Protein AF-A0A942WNA0-F1 (afdb_monomer)

Organism: Veillonella parvula (NCBI:txid29466)

Mean predicted aligned error: 14.94 Å

Solvent-accessible surface area (backbone atoms only — not comparable to full-atom values): 7907 Å² total; per-residue (Å²): 135,88,79,80,78,83,77,63,54,78,51,80,54,80,91,62,79,65,80,50,76,50,78,56,96,95,36,43,34,41,28,52,86,85,45,77,41,81,52,85,73,63,35,46,39,39,51,86,85,40,44,22,42,68,83,42,74,56,49,97,62,63,89,76,70,74,80,75,82,68,54,76,46,76,41,88,42,70,45,57,67,47,80,42,76,28,28,41,38,30,56,26,37,31,60,31,44,36,40,26,52,20,33,42,35,30,56,26,39,29,58,26,33,35,42,25,53,23,35,37,39,30,52,30,56,80,38,76,55,79,50,50,70,47,57,81,46,76,90

Foldseek 3Di:
DDDPPLPADEEEDDDEQWDDWDDDDQWIWTQHPNDTDTDDARYWYADPHWIAGPRHTDDPCPVVPPDPPFDEAEAEEEDAEAAEAGEYEYAYEYQEEYHYAYEYHYAEEYQYEYAYAAEYHYAYYYHYYYHYVYYYYYD

Sequence (139 aa):
MFRINNNFNITSRGNNNIQSINQSNGKCIININGKKTVVKGNNVNIVNNKIFIDGKEYTEHDELQSEYKTLNVIIEGNVDKINCQGSVEVRGNVKNTIDCGGSVSVVGDVDGSIDCGGSCNIVGTHIGDIDAGGSVNIK

Secondary structure (DSSP, 8-state):
--------EEEEESS--EEEEEEETTEEEEEETTEEEEE-SSEEEEETTEEEETTEEE-TTGGGSS--S--EEEEES-BS-EEESSEEEEES-B-S-EEESS-EEESS-B-S-EEESS-EEESS-B-S-EEESS-EEE-

Nearest PDB structures (foldseek):
  4opw-assembly2_B  TM=4.455E-01  e=4.391E+00  Parabacteroides merdae ATCC 43184
  6rib-assembly1_A  TM=4.266E-01  e=5.238E+00  Thermus thermophilus HB8
  3pet-assembly1_A  TM=2.369E-01  e=1.276E+00  Bacteroides fragilis NCTC 9343
  6riq-assembly1_A  TM=3.419E-01  e=5.892E+00  Pseudomonas aeruginosa

Structure (mmCIF, N/CA/C/O backbone):
data_AF-A0A942WNA0-F1
#
_entry.id   AF-A0A942WNA0-F1
#
loop_
_atom_site.group_PDB
_atom_site.id
_atom_site.type_symbol
_atom_site.label_atom_id
_atom_site.label_alt_id
_atom_site.label_comp_id
_atom_site.label_asym_id
_atom_site.label_entity_id
_atom_site.label_seq_id
_atom_site.pdbx_PDB_ins_code
_atom_site.Cartn_x
_atom_site.Cartn_y
_atom_site.Cartn_z
_atom_site.occupancy
_atom_site.B_iso_or_equiv
_atom_site.auth_seq_id
_atom_site.auth_comp_id
_atom_site.auth_asym_id
_atom_site.auth_atom_id
_atom_site.pdbx_PDB_model_num
ATOM 1 N N . MET A 1 1 ? -10.671 30.135 34.245 1.00 35.31 1 MET A N 1
ATOM 2 C CA . MET A 1 1 ? -9.818 29.230 33.444 1.00 35.31 1 MET A CA 1
ATOM 3 C C . MET A 1 1 ? -10.381 27.825 33.593 1.00 35.31 1 MET A C 1
ATOM 5 O O . MET A 1 1 ? -10.264 27.248 34.665 1.00 35.31 1 MET A O 1
ATOM 9 N N . PHE A 1 2 ? -11.098 27.328 32.587 1.00 22.55 2 PHE A N 1
ATOM 10 C CA . PHE A 1 2 ? -11.730 26.010 32.652 1.00 22.55 2 PHE A CA 1
ATOM 11 C C . PHE A 1 2 ? -10.671 24.938 32.381 1.00 22.55 2 PHE A C 1
ATOM 13 O O . PHE A 1 2 ? -10.144 24.852 31.275 1.00 22.55 2 PHE A O 1
ATOM 20 N N . ARG A 1 3 ? -10.327 24.141 33.397 1.00 28.41 3 ARG A N 1
ATOM 21 C CA . ARG A 1 3 ? -9.631 22.868 33.188 1.00 28.41 3 ARG A CA 1
ATOM 22 C C . ARG A 1 3 ? -10.694 21.840 32.822 1.00 28.41 3 ARG A C 1
ATOM 24 O O . ARG A 1 3 ? -11.467 21.431 33.682 1.00 28.41 3 ARG A O 1
ATOM 31 N N . ILE A 1 4 ? -10.751 21.452 31.552 1.00 35.66 4 ILE A N 1
ATOM 32 C CA . ILE A 1 4 ? -11.475 20.247 31.151 1.00 35.66 4 ILE A CA 1
ATOM 33 C C . ILE A 1 4 ? -10.608 19.074 31.614 1.00 35.66 4 ILE A C 1
ATOM 35 O O . ILE A 1 4 ? -9.588 18.764 31.003 1.00 35.66 4 ILE A O 1
ATOM 39 N N . ASN A 1 5 ? -10.972 18.469 32.743 1.00 38.59 5 ASN A N 1
ATOM 40 C CA . ASN A 1 5 ? -10.438 17.167 33.120 1.00 38.59 5 ASN A CA 1
ATOM 41 C C . ASN A 1 5 ? -11.076 16.140 32.179 1.00 38.59 5 ASN A C 1
ATOM 43 O O . ASN A 1 5 ? -12.227 15.754 32.374 1.00 38.59 5 ASN A O 1
ATOM 47 N N . ASN A 1 6 ? -10.347 15.727 31.140 1.00 42.72 6 ASN A N 1
ATOM 48 C CA . ASN A 1 6 ? -10.713 14.569 30.326 1.00 42.72 6 ASN A CA 1
ATOM 49 C C . ASN A 1 6 ? -10.542 13.310 31.189 1.00 42.72 6 ASN A C 1
ATOM 51 O O . ASN A 1 6 ? -9.523 12.628 31.119 1.00 42.72 6 ASN A O 1
ATOM 55 N N . ASN A 1 7 ? -11.507 13.043 32.068 1.00 46.91 7 ASN A N 1
ATOM 56 C CA . ASN A 1 7 ? -11.546 11.822 32.860 1.00 46.91 7 ASN A CA 1
ATOM 57 C C . ASN A 1 7 ? -11.871 10.652 31.921 1.00 46.91 7 ASN A C 1
ATOM 59 O O . ASN A 1 7 ? -13.032 10.395 31.615 1.00 46.91 7 ASN A O 1
ATOM 63 N N . PHE A 1 8 ? -10.837 9.964 31.443 1.00 53.81 8 PHE A N 1
ATOM 64 C CA . PHE A 1 8 ? -10.976 8.694 30.735 1.00 53.81 8 PHE A CA 1
ATOM 65 C C . PHE A 1 8 ? -11.353 7.595 31.727 1.00 53.81 8 PHE A C 1
ATOM 67 O O . PHE A 1 8 ? -10.624 7.343 32.689 1.00 53.81 8 PHE A O 1
ATOM 74 N N . ASN A 1 9 ? -12.465 6.913 31.470 1.00 57.09 9 ASN A N 1
ATOM 75 C CA . ASN A 1 9 ? -12.889 5.765 32.263 1.00 57.09 9 ASN A CA 1
ATOM 76 C C . ASN A 1 9 ? -12.294 4.482 31.668 1.00 57.09 9 ASN A C 1
ATOM 78 O O . ASN A 1 9 ? -12.445 4.217 30.473 1.00 57.09 9 ASN A O 1
ATOM 82 N N . ILE A 1 10 ? -11.627 3.683 32.505 1.00 54.72 10 ILE A N 1
ATOM 83 C CA . ILE A 1 10 ? -11.063 2.381 32.130 1.00 54.72 10 ILE A CA 1
ATOM 84 C C . ILE A 1 10 ? -11.778 1.308 32.946 1.00 54.72 10 ILE A C 1
ATOM 86 O O . ILE A 1 10 ? -11.748 1.342 34.174 1.00 54.72 10 ILE A O 1
ATOM 90 N N . THR A 1 11 ? -12.389 0.338 32.266 1.00 59.25 11 THR A N 1
ATOM 91 C CA . THR A 1 11 ? -12.999 -0.831 32.915 1.00 59.25 11 THR A CA 1
ATOM 92 C C . THR A 1 11 ? -12.411 -2.111 32.329 1.00 59.25 11 THR A C 1
ATOM 94 O O . THR A 1 11 ? -12.436 -2.318 31.116 1.00 59.25 11 THR A O 1
ATOM 97 N N . SER A 1 12 ? -11.895 -2.981 33.200 1.00 51.12 12 SER A N 1
ATOM 98 C CA . SER A 1 12 ? -11.348 -4.299 32.858 1.00 51.12 12 SER A CA 1
ATOM 99 C C . SER A 1 12 ? -12.144 -5.370 33.601 1.00 51.12 12 SER A C 1
ATOM 101 O O . SER A 1 12 ? -12.309 -5.283 34.819 1.00 51.12 12 SER A O 1
ATOM 103 N N . ARG A 1 13 ? -12.674 -6.363 32.881 1.00 55.81 13 ARG A N 1
ATOM 104 C CA . ARG A 1 13 ? -13.361 -7.527 33.466 1.00 55.81 13 ARG A CA 1
ATOM 105 C C . ARG A 1 13 ? -12.788 -8.813 32.857 1.00 55.81 13 ARG A C 1
ATOM 107 O O . ARG A 1 13 ? -12.726 -8.917 31.635 1.00 55.81 13 ARG A O 1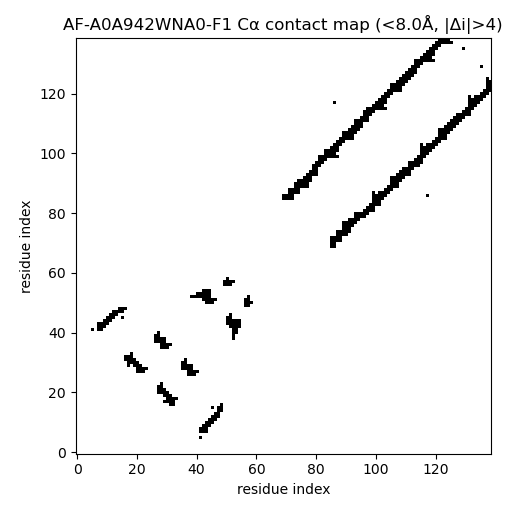
ATOM 114 N N . GLY A 1 14 ? -12.380 -9.772 33.696 1.00 54.94 14 GLY A N 1
ATOM 115 C CA . GLY A 1 14 ? -11.811 -11.068 33.280 1.00 54.94 14 GLY A CA 1
ATOM 116 C C . GLY A 1 14 ? -10.274 -11.154 33.304 1.00 54.94 14 GLY A C 1
ATOM 117 O O . GLY A 1 14 ? -9.597 -10.219 33.730 1.00 54.94 14 GLY A O 1
ATOM 118 N N . ASN A 1 15 ? -9.728 -12.295 32.861 1.00 52.28 15 ASN A N 1
ATOM 119 C CA . ASN A 1 15 ? -8.282 -12.528 32.712 1.00 52.28 15 ASN A CA 1
ATOM 120 C C . ASN A 1 15 ? -7.758 -11.786 31.473 1.00 52.28 15 ASN A C 1
ATOM 122 O O . ASN A 1 15 ? -7.794 -12.337 30.377 1.00 52.28 15 ASN A O 1
ATOM 126 N N . ASN A 1 16 ? -7.293 -10.547 31.642 1.00 55.09 16 ASN A N 1
ATOM 127 C CA . ASN A 1 16 ? -6.855 -9.687 30.538 1.00 55.09 16 ASN A CA 1
ATOM 128 C C . ASN A 1 16 ? -5.317 -9.598 30.470 1.00 55.09 16 ASN A C 1
ATOM 130 O O . ASN A 1 16 ? -4.673 -9.225 31.446 1.00 55.09 16 ASN A O 1
ATOM 134 N N . ASN A 1 17 ? -4.725 -9.872 29.301 1.00 54.72 17 ASN A N 1
ATOM 135 C CA . ASN A 1 17 ? -3.267 -9.868 29.053 1.00 54.72 17 ASN A CA 1
ATOM 136 C C . ASN A 1 17 ? -2.652 -8.457 28.866 1.00 54.72 17 ASN A C 1
ATOM 138 O O . ASN A 1 17 ? -1.703 -8.273 28.102 1.00 54.72 17 ASN A O 1
ATOM 142 N N . ILE A 1 18 ? -3.199 -7.427 29.516 1.00 56.56 18 ILE A N 1
ATOM 143 C CA . ILE A 1 18 ? -2.789 -6.029 29.297 1.00 56.56 18 ILE A CA 1
ATOM 144 C C . ILE A 1 18 ? -1.744 -5.618 30.325 1.00 56.56 18 ILE A C 1
ATOM 146 O O . ILE A 1 18 ? -1.963 -5.723 31.528 1.00 56.56 18 ILE A O 1
ATOM 150 N N . GLN A 1 19 ? -0.612 -5.114 29.835 1.00 53.41 19 GLN A N 1
ATOM 151 C CA . GLN A 1 19 ? 0.551 -4.820 30.673 1.00 53.41 19 GLN A CA 1
ATOM 152 C C . GLN A 1 19 ? 0.557 -3.378 31.209 1.00 53.41 19 GLN A C 1
ATOM 154 O O . GLN A 1 19 ? 1.081 -3.136 32.290 1.00 53.41 19 GLN A O 1
ATOM 159 N N . SER A 1 20 ? 0.016 -2.400 30.467 1.00 57.09 20 SER A N 1
ATOM 160 C CA . SER A 1 20 ? -0.137 -1.004 30.927 1.00 57.09 20 SER A CA 1
ATOM 161 C C . SER A 1 20 ? -0.998 -0.160 29.977 1.00 57.09 20 SER A C 1
ATOM 163 O O . SER A 1 20 ? -1.037 -0.412 28.771 1.00 57.09 20 SER A O 1
ATOM 165 N N . ILE A 1 21 ? -1.656 0.872 30.519 1.00 57.41 21 ILE A N 1
ATOM 166 C CA . ILE A 1 21 ? -2.364 1.920 29.766 1.00 57.41 21 ILE A CA 1
ATOM 167 C C . ILE A 1 21 ? -1.820 3.270 30.244 1.00 57.41 21 ILE A C 1
ATOM 169 O O . ILE A 1 21 ? -1.910 3.578 31.430 1.00 57.41 21 ILE A O 1
ATOM 173 N N . ASN A 1 22 ? -1.238 4.060 29.338 1.00 60.66 22 ASN A N 1
ATOM 174 C CA . ASN A 1 22 ? -0.646 5.367 29.650 1.00 60.66 22 ASN A CA 1
ATOM 175 C C . ASN A 1 22 ? -1.345 6.483 28.866 1.00 60.66 22 ASN A C 1
ATOM 177 O O . ASN A 1 22 ? -1.659 6.319 27.686 1.00 60.66 22 ASN A O 1
ATOM 181 N N . GLN A 1 23 ? -1.545 7.634 29.510 1.00 55.97 23 GLN A N 1
ATOM 182 C CA . GLN A 1 23 ? -2.071 8.840 28.870 1.00 55.97 23 GLN A CA 1
ATOM 183 C C . GLN A 1 23 ? -0.939 9.838 28.638 1.00 55.97 23 GLN A C 1
ATOM 185 O O . GLN A 1 23 ? -0.215 10.192 29.569 1.00 55.97 23 GLN A O 1
ATOM 190 N N . SER A 1 24 ? -0.803 10.325 27.408 1.00 53.94 24 SER A N 1
ATOM 191 C CA . SER A 1 24 ? 0.065 11.463 27.104 1.00 53.94 24 SER A CA 1
ATOM 192 C C . SER A 1 24 ? -0.598 12.359 26.060 1.00 53.94 24 SER A C 1
ATOM 194 O O . SER A 1 24 ? -1.075 11.891 25.031 1.00 53.94 24 SER A O 1
ATOM 196 N N . ASN A 1 25 ? -0.670 13.664 26.337 1.00 55.75 25 ASN A N 1
ATOM 197 C CA . ASN A 1 25 ? -1.123 14.694 25.391 1.00 55.75 25 ASN A CA 1
ATOM 198 C C . ASN A 1 25 ? -2.455 14.386 24.665 1.00 55.75 25 ASN A C 1
ATOM 200 O O . ASN A 1 25 ? -2.548 14.546 23.450 1.00 55.75 25 ASN A O 1
ATOM 204 N N . GLY A 1 26 ? -3.482 13.918 25.389 1.00 56.50 26 GLY A N 1
ATOM 205 C CA . GLY A 1 26 ? -4.803 13.616 24.809 1.00 56.50 26 GLY A CA 1
ATOM 206 C C . GLY A 1 26 ? -4.859 12.338 23.963 1.00 56.50 26 GLY A C 1
ATOM 207 O O . GLY A 1 26 ? -5.846 12.103 23.273 1.00 56.50 26 GLY A O 1
ATOM 208 N N . LYS A 1 27 ? -3.810 11.511 24.013 1.00 63.44 27 LYS A N 1
ATOM 209 C CA . LYS A 1 27 ? -3.738 10.200 23.368 1.00 63.44 27 LYS A CA 1
ATOM 210 C C . LYS A 1 27 ? -3.739 9.105 24.429 1.00 63.44 27 LYS A C 1
ATOM 212 O O . LYS A 1 27 ? -3.041 9.212 25.441 1.00 63.44 27 LYS A O 1
ATOM 217 N N . CYS A 1 28 ? -4.498 8.042 24.179 1.00 69.88 28 CYS A N 1
ATOM 218 C CA . CYS A 1 28 ? -4.442 6.829 24.982 1.00 69.88 28 CYS A CA 1
ATOM 219 C C . CYS A 1 28 ? -3.479 5.840 24.315 1.00 69.88 28 CYS A C 1
ATOM 221 O O . CYS A 1 28 ? -3.627 5.529 23.132 1.00 69.88 28 CYS A O 1
ATOM 223 N N . ILE A 1 29 ? -2.472 5.384 25.062 1.00 70.50 29 ILE A N 1
ATOM 224 C CA . ILE A 1 29 ? -1.519 4.364 24.623 1.00 70.50 29 ILE A CA 1
ATOM 225 C C . ILE A 1 29 ? -1.849 3.069 25.356 1.00 70.50 29 ILE A C 1
ATOM 227 O O . ILE A 1 29 ? -1.737 3.004 26.582 1.00 70.50 29 ILE A O 1
ATOM 231 N N . ILE A 1 30 ? -2.213 2.037 24.603 1.00 71.19 30 ILE A N 1
ATOM 232 C CA . ILE A 1 30 ? -2.470 0.692 25.116 1.00 71.19 30 ILE A CA 1
ATOM 233 C C . ILE A 1 30 ? -1.255 -0.180 24.787 1.00 71.19 30 ILE A C 1
ATOM 235 O O . ILE A 1 30 ? -0.817 -0.212 23.638 1.00 71.19 30 ILE A O 1
ATOM 239 N N . ASN A 1 31 ? -0.689 -0.866 25.786 1.00 65.31 31 ASN A N 1
ATOM 240 C CA . ASN A 1 31 ? 0.353 -1.873 25.576 1.00 65.31 31 ASN A CA 1
ATOM 241 C C . ASN A 1 31 ? -0.257 -3.283 25.607 1.00 65.31 31 ASN A C 1
ATOM 243 O O . ASN A 1 31 ? -0.675 -3.761 26.668 1.00 65.31 31 ASN A O 1
ATOM 247 N N . ILE A 1 32 ? -0.287 -3.930 24.443 1.00 66.00 32 ILE A N 1
ATOM 248 C CA . ILE A 1 32 ? -0.834 -5.271 24.224 1.00 66.00 32 ILE A CA 1
ATOM 249 C C . ILE A 1 32 ? 0.334 -6.181 23.849 1.00 66.00 32 ILE A C 1
ATOM 251 O O . ILE A 1 32 ? 0.958 -5.985 22.810 1.00 66.00 32 ILE A O 1
ATOM 255 N N . ASN A 1 33 ? 0.658 -7.167 24.689 1.00 62.41 33 ASN A N 1
ATOM 256 C CA . ASN A 1 33 ? 1.747 -8.123 24.434 1.00 62.41 33 ASN A CA 1
ATOM 257 C C . ASN A 1 33 ? 3.099 -7.469 24.046 1.00 62.41 33 ASN A C 1
ATOM 259 O O . ASN A 1 33 ? 3.832 -7.997 23.216 1.00 62.41 33 ASN A O 1
ATOM 263 N N . GLY A 1 34 ? 3.430 -6.303 24.617 1.00 60.34 34 GLY A N 1
ATOM 264 C CA . GLY A 1 34 ? 4.659 -5.553 24.316 1.00 60.34 34 GLY A CA 1
ATOM 265 C C . GLY A 1 34 ? 4.540 -4.555 23.154 1.00 60.34 34 GLY A C 1
ATOM 266 O O . GLY A 1 34 ? 5.421 -3.709 22.987 1.00 60.34 34 GLY A O 1
ATOM 267 N N . LYS A 1 35 ? 3.449 -4.596 22.379 1.00 61.47 35 LYS A N 1
ATOM 268 C CA . LYS A 1 35 ? 3.158 -3.653 21.292 1.00 61.47 35 LYS A CA 1
ATOM 269 C C . LYS A 1 35 ? 2.398 -2.447 21.837 1.00 61.47 35 LYS A C 1
ATOM 271 O O . LYS A 1 35 ? 1.327 -2.582 22.425 1.00 61.47 35 LYS A O 1
ATOM 276 N N . LYS A 1 36 ? 2.954 -1.250 21.633 1.00 71.00 36 LYS A N 1
ATOM 277 C CA . LYS A 1 36 ? 2.305 0.020 21.986 1.00 71.00 36 LYS A CA 1
ATOM 278 C C . LYS A 1 36 ? 1.420 0.484 20.836 1.00 71.00 36 LYS A C 1
ATOM 280 O O . LYS A 1 36 ? 1.907 0.665 19.724 1.00 71.00 36 LYS A O 1
ATOM 285 N N . THR A 1 37 ? 0.163 0.763 21.145 1.00 71.69 37 THR A N 1
ATOM 286 C CA . THR A 1 37 ? -0.847 1.200 20.185 1.00 71.69 37 THR A CA 1
ATOM 287 C C . THR A 1 37 ? -1.486 2.493 20.666 1.00 71.69 37 THR A C 1
ATOM 289 O O . THR A 1 37 ? -1.918 2.586 21.814 1.00 71.69 37 THR A O 1
ATOM 292 N N . VAL A 1 38 ? -1.543 3.498 19.794 1.00 75.31 38 VAL A 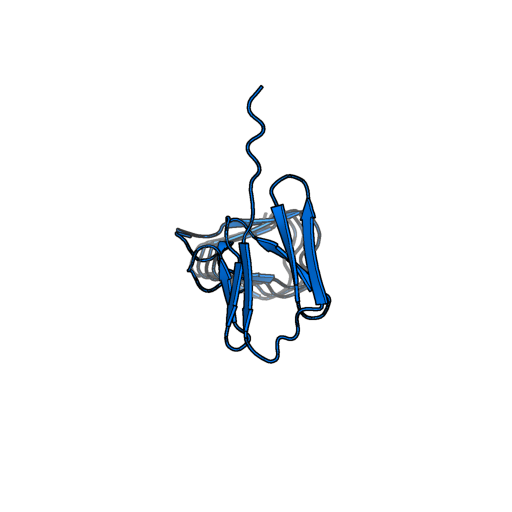N 1
ATOM 293 C CA . VAL A 1 38 ? -2.230 4.764 20.067 1.00 75.31 38 VAL A CA 1
ATOM 294 C C . VAL A 1 38 ? -3.665 4.650 19.573 1.00 75.31 38 VAL A C 1
ATOM 296 O O . VAL A 1 38 ? -3.881 4.392 18.393 1.00 75.31 38 VAL A O 1
ATOM 299 N N . VAL A 1 39 ? -4.637 4.868 20.455 1.00 73.56 39 VAL A N 1
ATOM 300 C CA . VAL A 1 39 ? -6.065 4.830 20.111 1.00 73.56 39 VAL A CA 1
ATOM 301 C C . VAL A 1 39 ? -6.699 6.216 20.234 1.00 73.56 39 VAL A C 1
ATOM 303 O O . VAL A 1 39 ? -6.330 7.011 21.106 1.00 73.56 39 VAL A O 1
ATOM 306 N N . LYS A 1 40 ? -7.652 6.508 19.342 1.00 72.06 40 LYS A N 1
ATOM 307 C CA . LYS A 1 40 ? -8.487 7.718 19.361 1.00 72.06 40 LYS A CA 1
ATOM 308 C C . LYS A 1 40 ? -9.834 7.385 19.998 1.00 72.06 40 LYS A C 1
ATOM 310 O O . LYS A 1 40 ? -10.507 6.481 19.524 1.00 72.06 40 LYS A O 1
ATOM 315 N N . GLY A 1 41 ? -10.229 8.122 21.029 1.00 70.62 41 GLY A N 1
ATOM 316 C CA . GLY A 1 41 ? -11.515 7.970 21.715 1.00 70.62 41 GLY A CA 1
ATOM 317 C C . GLY A 1 41 ? -11.427 8.444 23.159 1.00 70.62 41 GLY A C 1
ATOM 318 O O . GLY A 1 41 ? -10.365 8.919 23.547 1.00 70.62 41 GLY A O 1
ATOM 319 N N . ASN A 1 42 ? -12.509 8.323 23.934 1.00 71.94 42 ASN A N 1
ATOM 320 C CA . ASN A 1 42 ? -12.607 8.781 25.332 1.00 71.94 42 ASN A CA 1
ATOM 321 C C . ASN A 1 42 ? -12.774 7.645 26.359 1.00 71.94 42 ASN A C 1
ATOM 323 O O . ASN A 1 42 ? -12.500 7.828 27.545 1.00 71.94 42 ASN A O 1
ATOM 327 N N . ASN A 1 43 ? -13.239 6.471 25.932 1.00 69.69 43 ASN A N 1
ATOM 328 C CA . ASN A 1 43 ? -13.533 5.342 26.814 1.00 69.69 43 ASN A CA 1
ATOM 329 C C . ASN A 1 43 ? -12.889 4.066 26.282 1.00 69.69 43 ASN A C 1
ATOM 331 O O . ASN A 1 43 ? -13.077 3.728 25.116 1.00 69.69 43 ASN A O 1
ATOM 335 N N . VAL A 1 44 ? -12.187 3.332 27.149 1.00 71.44 44 VAL A N 1
ATOM 336 C CA . VAL A 1 44 ? -11.570 2.040 26.811 1.00 71.44 44 VAL A CA 1
ATOM 337 C C . VAL A 1 44 ? -12.193 0.954 27.680 1.00 71.44 44 VAL A C 1
ATOM 339 O O . VAL A 1 44 ? -12.061 0.976 28.905 1.00 71.44 44 VAL A O 1
ATOM 342 N N . ASN A 1 45 ? -12.861 -0.009 27.050 1.00 70.12 45 ASN A N 1
ATOM 343 C CA . ASN A 1 45 ? -13.421 -1.178 27.726 1.00 70.12 45 ASN A CA 1
ATOM 344 C C . ASN A 1 45 ? -12.702 -2.435 27.252 1.00 70.12 45 ASN A C 1
ATOM 346 O O . ASN A 1 45 ? -12.517 -2.618 26.053 1.00 70.12 45 ASN A O 1
ATOM 350 N N . ILE A 1 46 ? -12.320 -3.309 28.181 1.00 70.31 46 ILE A N 1
ATOM 351 C CA . ILE A 1 46 ? -11.723 -4.606 27.847 1.00 70.31 46 ILE A CA 1
ATOM 352 C C . ILE A 1 46 ? -12.621 -5.709 28.389 1.00 70.31 46 ILE A C 1
ATOM 354 O O . ILE A 1 46 ? -12.840 -5.810 29.601 1.00 70.31 46 ILE A O 1
ATOM 358 N N . VAL A 1 47 ? -13.159 -6.518 27.480 1.00 70.25 47 VAL A N 1
ATOM 359 C CA . VAL A 1 47 ? -14.124 -7.575 27.787 1.00 70.25 47 VAL A CA 1
ATOM 360 C C . VAL A 1 47 ? -13.777 -8.803 26.958 1.00 70.25 47 VAL A C 1
ATOM 362 O O . VAL A 1 47 ? -13.669 -8.708 25.740 1.00 70.25 47 VAL A O 1
ATOM 365 N N . ASN A 1 48 ? -13.620 -9.963 27.602 1.00 68.56 48 ASN A N 1
ATOM 366 C CA . ASN A 1 48 ? -13.341 -11.243 26.934 1.00 68.56 48 ASN A CA 1
ATOM 367 C C . ASN A 1 48 ? -12.147 -11.179 25.959 1.00 68.56 48 ASN A C 1
ATOM 369 O O . ASN A 1 48 ? -12.256 -11.630 24.821 1.00 68.56 48 ASN A O 1
ATOM 373 N N . ASN A 1 49 ? -11.021 -10.594 26.386 1.00 67.81 49 ASN A N 1
ATOM 374 C CA . ASN A 1 49 ? -9.820 -10.383 25.561 1.00 67.81 49 ASN A CA 1
ATOM 375 C C . ASN A 1 49 ? -10.006 -9.494 24.317 1.00 67.81 49 ASN A C 1
ATOM 377 O O . ASN A 1 49 ? -9.107 -9.424 23.482 1.00 67.81 49 ASN A O 1
ATOM 381 N N . LYS A 1 50 ? -11.131 -8.783 24.202 1.00 69.75 50 LYS A N 1
ATOM 382 C CA . LYS A 1 50 ? -11.380 -7.773 23.168 1.00 69.75 50 LYS A CA 1
ATOM 383 C C . LYS A 1 50 ? -11.302 -6.381 23.774 1.00 69.75 50 LYS A C 1
ATOM 385 O O . LYS A 1 50 ? -11.703 -6.172 24.922 1.00 69.75 50 LYS A O 1
ATOM 390 N N . ILE A 1 51 ? -10.803 -5.430 22.996 1.00 75.88 51 ILE A N 1
ATOM 391 C CA . ILE A 1 51 ? -10.726 -4.017 23.372 1.00 75.88 51 ILE A CA 1
ATOM 392 C C . ILE A 1 51 ? -11.863 -3.290 22.662 1.00 75.88 51 ILE A C 1
ATOM 394 O O . ILE A 1 51 ? -12.168 -3.604 21.521 1.00 75.88 51 ILE A O 1
ATOM 398 N N . PHE A 1 52 ? -12.485 -2.320 23.321 1.00 77.62 52 PHE A N 1
ATOM 399 C CA . PHE A 1 52 ? -13.509 -1.459 22.746 1.00 77.62 52 PHE A CA 1
ATOM 400 C C . PHE A 1 52 ? -13.178 0.001 23.043 1.00 77.62 52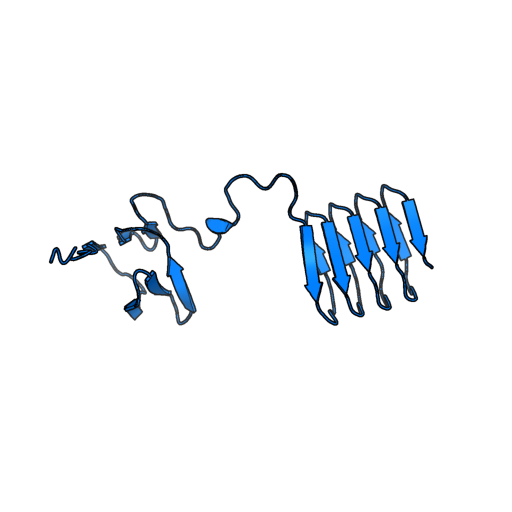 PHE A C 1
ATOM 402 O O . PHE A 1 52 ? -12.963 0.353 24.206 1.00 77.62 52 PHE A O 1
ATOM 409 N N . ILE A 1 53 ? -13.181 0.847 22.015 1.00 78.62 53 ILE A N 1
ATOM 410 C CA . ILE A 1 53 ? -12.960 2.290 22.119 1.00 78.62 53 ILE A CA 1
ATOM 411 C C . ILE A 1 53 ? -14.272 3.008 21.815 1.00 78.62 53 ILE A C 1
ATOM 413 O O . ILE A 1 53 ? -14.859 2.817 20.753 1.00 78.62 53 ILE A O 1
ATOM 417 N N . ASP A 1 54 ? -14.779 3.772 22.786 1.00 77.94 54 ASP A N 1
ATO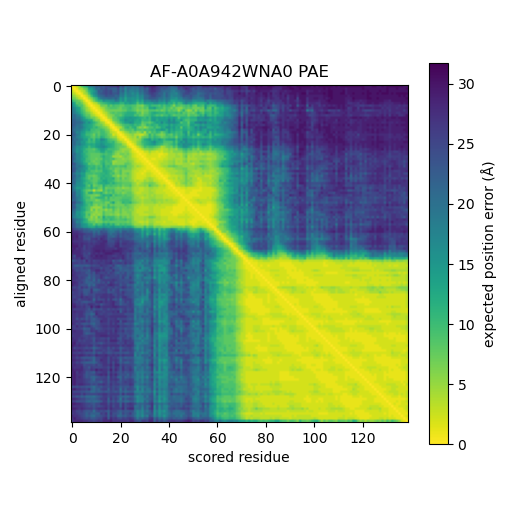M 418 C CA . ASP A 1 54 ? -16.091 4.441 22.723 1.00 77.94 54 ASP A CA 1
ATOM 419 C C . ASP A 1 54 ? -17.243 3.509 22.292 1.00 77.94 54 ASP A C 1
ATOM 421 O O . ASP A 1 54 ? -18.177 3.899 21.595 1.00 77.94 54 ASP A O 1
ATOM 425 N N . GLY A 1 55 ? -17.171 2.245 22.723 1.00 80.62 55 GLY A N 1
ATOM 426 C CA . GLY A 1 55 ? -18.185 1.223 22.454 1.00 80.62 55 GLY A CA 1
ATOM 427 C C . GLY A 1 55 ? -18.014 0.461 21.136 1.00 80.62 55 GLY A C 1
ATOM 428 O O . GLY A 1 55 ? -18.749 -0.498 20.917 1.00 80.62 55 GLY A O 1
ATOM 429 N N . LYS A 1 56 ? -17.043 0.818 20.287 1.00 80.56 56 LYS A N 1
ATOM 430 C CA . LYS A 1 56 ? -16.697 0.058 19.073 1.00 80.56 56 LYS A CA 1
ATOM 431 C C . LYS A 1 56 ? -15.544 -0.894 19.355 1.00 80.56 56 LYS A C 1
ATOM 433 O O . LYS A 1 56 ? -14.592 -0.490 20.014 1.00 80.56 56 LYS A O 1
ATOM 438 N N . GLU A 1 57 ? -15.638 -2.144 18.900 1.00 82.19 57 GLU A N 1
ATOM 439 C CA . GLU A 1 57 ? -14.545 -3.115 19.046 1.00 82.19 57 GLU A CA 1
ATOM 440 C C . GLU A 1 57 ? -13.310 -2.579 18.324 1.00 82.19 57 GLU A C 1
ATOM 442 O O . GLU A 1 57 ? -13.372 -2.314 17.132 1.00 82.19 57 GLU A O 1
ATOM 447 N N . TYR A 1 58 ? -12.222 -2.402 19.066 1.00 74.12 58 TYR A N 1
ATOM 448 C CA . TYR A 1 58 ? -10.924 -2.055 18.526 1.00 74.12 58 TYR A CA 1
ATOM 449 C C . TYR A 1 58 ? -10.333 -3.293 17.888 1.00 74.12 58 TYR A C 1
ATOM 451 O O . TYR A 1 58 ? -9.777 -4.164 18.569 1.00 74.12 58 TYR A O 1
ATOM 459 N N . THR A 1 59 ? -10.452 -3.352 16.573 1.00 70.62 59 THR A N 1
ATOM 460 C CA . THR A 1 59 ? -9.623 -4.251 15.794 1.00 70.62 59 THR A CA 1
ATOM 461 C C . THR A 1 59 ? -8.337 -3.496 15.482 1.00 70.62 59 THR A C 1
ATOM 463 O O . THR A 1 59 ? -8.366 -2.339 15.050 1.00 70.62 59 THR A O 1
ATOM 466 N N . GLU A 1 60 ? -7.173 -4.094 15.773 1.00 62.69 60 GLU A N 1
ATOM 467 C CA . GLU A 1 60 ? -5.934 -3.595 15.169 1.00 62.69 60 GLU A CA 1
ATOM 468 C C . GLU A 1 60 ? -6.247 -3.475 13.669 1.00 62.69 60 GLU A C 1
ATOM 470 O O . GLU A 1 60 ? -6.627 -4.486 13.094 1.00 62.69 60 GLU A O 1
ATOM 475 N N . HIS A 1 61 ? -6.194 -2.261 13.095 1.00 51.66 61 HIS A N 1
ATOM 476 C CA . HIS A 1 61 ? -6.607 -1.879 11.723 1.00 51.66 61 HIS A CA 1
ATOM 477 C C . HIS A 1 61 ? -7.904 -1.059 11.528 1.00 51.66 61 HIS A C 1
ATOM 479 O O . HIS A 1 61 ? -8.218 -0.750 10.379 1.00 51.66 61 HIS A O 1
ATOM 485 N N . ASP A 1 62 ? -8.587 -0.569 12.569 1.00 48.56 62 ASP A N 1
ATOM 486 C CA . ASP A 1 62 ? -9.776 0.296 12.365 1.00 48.56 62 ASP A CA 1
ATOM 487 C C . ASP A 1 62 ? -9.505 1.613 11.602 1.00 48.56 62 ASP A C 1
ATOM 489 O O . ASP A 1 62 ? -10.423 2.191 11.023 1.00 48.56 62 ASP A O 1
ATOM 493 N N . GLU A 1 63 ? -8.253 2.085 11.524 1.00 51.12 63 GLU A N 1
ATOM 494 C CA . GLU A 1 63 ? -7.917 3.249 10.685 1.00 51.12 63 GLU A CA 1
ATOM 495 C C . GLU A 1 63 ? -7.922 2.929 9.178 1.00 51.12 63 GLU A C 1
ATOM 497 O O . GLU A 1 63 ? -7.995 3.856 8.382 1.00 51.12 63 GLU A O 1
ATOM 502 N N . LEU A 1 64 ? -7.912 1.648 8.778 1.00 47.47 64 LEU A N 1
ATOM 503 C CA . LEU A 1 64 ? -7.989 1.203 7.378 1.00 47.47 64 LEU A CA 1
ATOM 504 C C . LEU A 1 64 ? -9.418 0.812 6.934 1.00 47.47 64 LEU A C 1
ATOM 506 O O . LEU A 1 64 ? -9.614 0.377 5.801 1.00 47.47 64 LEU A O 1
ATOM 510 N N . GLN A 1 65 ? -10.422 0.957 7.804 1.00 49.16 65 GLN A N 1
ATOM 511 C CA . GLN A 1 65 ? -11.757 0.361 7.621 1.00 49.16 65 GLN A CA 1
ATOM 512 C C . GLN A 1 65 ? -12.898 1.362 7.367 1.00 49.16 65 GLN A C 1
ATOM 514 O O . GLN A 1 65 ? -14.056 0.954 7.316 1.00 49.16 65 GLN A O 1
ATOM 519 N N . SER A 1 66 ? -12.633 2.651 7.131 1.00 47.50 66 SER A N 1
ATOM 520 C CA . SER A 1 66 ? -13.690 3.554 6.648 1.00 47.50 66 SER A CA 1
ATOM 521 C C . SER A 1 66 ? -13.271 4.303 5.384 1.00 47.50 66 SER A C 1
ATOM 523 O O . SER A 1 66 ? -12.505 5.257 5.450 1.00 47.50 66 SER A O 1
ATOM 525 N N . GLU A 1 67 ? -13.834 3.864 4.253 1.00 47.69 67 GLU A N 1
ATOM 526 C CA . GLU A 1 67 ? -13.911 4.576 2.962 1.00 47.69 67 GLU A CA 1
ATOM 527 C C . GLU A 1 67 ? -12.667 4.633 2.054 1.00 47.69 67 GLU A C 1
ATOM 529 O O . GLU A 1 67 ? -12.437 5.633 1.373 1.00 47.69 67 GLU A O 1
ATOM 534 N N . TYR A 1 68 ? -11.895 3.554 1.907 1.00 42.94 68 TYR A N 1
ATOM 535 C CA . TYR A 1 68 ? -10.849 3.547 0.873 1.00 42.94 68 TYR A CA 1
ATOM 536 C C . TYR A 1 68 ? -11.405 3.285 -0.525 1.00 42.94 68 TYR A C 1
ATOM 538 O O . TYR A 1 68 ? -11.390 2.173 -1.050 1.00 42.94 68 TYR A O 1
ATOM 546 N N . LYS A 1 69 ? -11.830 4.371 -1.167 1.00 52.88 69 LYS A N 1
ATOM 547 C CA . LYS A 1 69 ? -11.890 4.501 -2.622 1.00 52.88 69 LYS A CA 1
ATOM 548 C C . LYS A 1 69 ? -10.441 4.545 -3.137 1.00 52.88 69 LYS A C 1
ATOM 550 O O . LYS A 1 69 ? -9.909 5.618 -3.384 1.00 52.88 69 LYS A O 1
ATOM 555 N N . THR A 1 70 ? -9.797 3.378 -3.253 1.00 52.91 70 THR A N 1
ATOM 556 C CA . THR A 1 70 ? -8.391 3.170 -3.688 1.00 52.91 70 THR A CA 1
ATOM 557 C C . THR A 1 70 ? -7.320 3.798 -2.778 1.00 52.91 70 THR A C 1
ATOM 559 O O . THR A 1 70 ? -7.125 5.009 -2.746 1.00 52.91 70 THR A O 1
ATOM 562 N N . LEU A 1 71 ? -6.571 2.955 -2.060 1.00 57.56 71 LEU A N 1
ATOM 563 C CA . LEU A 1 71 ? -5.325 3.345 -1.392 1.00 57.56 71 LEU A CA 1
ATOM 564 C C . LEU A 1 71 ? -4.217 3.496 -2.443 1.00 57.56 71 LEU A C 1
ATOM 566 O O . LEU A 1 71 ? -3.890 2.529 -3.130 1.00 57.56 71 LEU A O 1
ATOM 570 N N . ASN A 1 72 ? -3.645 4.696 -2.550 1.00 67.62 72 ASN A N 1
ATOM 571 C CA . ASN A 1 72 ? -2.407 4.938 -3.289 1.00 67.62 72 ASN A CA 1
ATOM 572 C C . ASN A 1 72 ? -1.249 4.905 -2.286 1.00 67.62 72 ASN A C 1
ATOM 574 O O . ASN A 1 72 ? -1.171 5.763 -1.405 1.00 67.62 72 ASN A O 1
ATOM 578 N N . VAL A 1 73 ? -0.384 3.898 -2.386 1.00 80.81 73 VAL A N 1
ATOM 579 C CA . VAL A 1 73 ? 0.781 3.722 -1.509 1.00 80.81 73 VAL A CA 1
ATOM 580 C C . VAL A 1 73 ? 2.002 4.355 -2.172 1.00 80.81 73 VAL A C 1
ATOM 582 O O . VAL A 1 73 ? 2.296 4.035 -3.315 1.00 80.81 73 VAL A O 1
ATOM 585 N N . ILE A 1 74 ? 2.727 5.226 -1.464 1.00 87.31 74 ILE A N 1
ATOM 586 C CA . ILE A 1 74 ? 4.006 5.786 -1.931 1.00 87.31 74 ILE A CA 1
ATOM 587 C C . ILE A 1 74 ? 5.125 5.242 -1.038 1.00 87.31 74 ILE A C 1
ATOM 589 O O . ILE A 1 74 ? 5.076 5.408 0.182 1.00 87.31 74 ILE A O 1
ATOM 593 N N . ILE A 1 75 ? 6.121 4.593 -1.637 1.00 84.06 75 ILE A N 1
ATOM 594 C CA . ILE A 1 75 ? 7.310 4.056 -0.970 1.00 84.06 75 ILE A CA 1
ATOM 595 C C . ILE A 1 75 ? 8.505 4.931 -1.348 1.00 84.06 75 ILE A C 1
ATOM 597 O O . ILE A 1 75 ? 8.937 4.950 -2.498 1.00 84.06 75 ILE A O 1
ATOM 601 N N . GLU A 1 76 ? 9.043 5.649 -0.368 1.00 85.62 76 GLU A N 1
ATOM 602 C CA . GLU A 1 76 ? 10.269 6.436 -0.508 1.00 85.62 76 GLU A CA 1
ATOM 603 C C . GLU A 1 76 ? 11.473 5.550 -0.153 1.00 85.62 76 GLU A C 1
ATOM 605 O O . GLU A 1 76 ? 11.704 5.251 1.022 1.00 85.62 76 GLU A O 1
ATOM 610 N N . GLY A 1 77 ? 12.230 5.110 -1.163 1.00 78.94 77 GLY A N 1
ATOM 611 C CA . GLY A 1 77 ? 13.409 4.255 -1.001 1.00 78.94 77 GLY A CA 1
ATOM 612 C C . GLY A 1 77 ? 13.270 2.843 -1.576 1.00 78.94 77 GLY A C 1
ATOM 613 O O . GLY A 1 77 ? 12.282 2.489 -2.215 1.00 78.94 77 GLY A O 1
ATOM 614 N N . ASN A 1 78 ? 14.319 2.042 -1.375 1.00 89.38 78 ASN A N 1
ATOM 615 C CA . ASN A 1 78 ? 14.416 0.696 -1.937 1.00 89.38 78 ASN A CA 1
ATOM 616 C C . ASN A 1 78 ? 13.569 -0.305 -1.150 1.00 89.38 78 ASN A C 1
ATOM 618 O O . ASN A 1 78 ? 13.524 -0.265 0.081 1.00 89.38 78 ASN A O 1
ATOM 622 N N . VAL A 1 79 ? 12.984 -1.263 -1.857 1.00 87.25 79 VAL A N 1
ATOM 623 C CA . VAL A 1 79 ? 12.155 -2.322 -1.280 1.00 87.25 79 VAL A CA 1
ATOM 624 C C . VAL A 1 79 ? 12.494 -3.663 -1.923 1.00 87.25 79 VAL A C 1
ATOM 626 O O . VAL A 1 79 ? 12.967 -3.732 -3.052 1.00 87.25 79 VAL A O 1
ATOM 629 N N . ASP A 1 80 ? 12.327 -4.749 -1.175 1.00 89.06 80 ASP A N 1
ATOM 630 C CA . ASP A 1 80 ? 12.614 -6.089 -1.691 1.00 89.06 80 ASP A CA 1
ATOM 631 C C . ASP A 1 80 ? 11.430 -6.633 -2.500 1.00 89.06 80 ASP A C 1
ATOM 633 O O . ASP A 1 80 ? 11.572 -6.949 -3.674 1.00 89.06 80 ASP A O 1
ATOM 637 N N . LYS A 1 81 ? 10.239 -6.661 -1.891 1.00 91.25 81 LYS A N 1
ATOM 638 C CA . LYS A 1 81 ? 8.998 -7.184 -2.470 1.00 91.25 81 LYS A CA 1
ATOM 639 C C . LYS A 1 81 ? 7.811 -6.303 -2.086 1.00 91.25 81 LYS A C 1
ATOM 641 O O . LYS A 1 81 ? 7.774 -5.777 -0.972 1.00 91.25 81 LYS A O 1
ATOM 646 N N . ILE A 1 82 ? 6.816 -6.201 -2.966 1.00 90.75 82 ILE A N 1
ATOM 647 C CA . ILE A 1 82 ? 5.572 -5.458 -2.723 1.00 90.75 82 ILE A CA 1
ATOM 648 C C . ILE A 1 82 ? 4.371 -6.381 -2.959 1.00 90.75 82 ILE A C 1
ATOM 650 O O . ILE A 1 82 ? 4.312 -7.067 -3.973 1.00 90.75 82 ILE A O 1
ATOM 654 N N . ASN A 1 83 ? 3.416 -6.387 -2.025 1.00 91.44 83 ASN A N 1
ATOM 655 C CA . ASN A 1 83 ? 2.074 -6.940 -2.221 1.00 91.44 83 ASN A CA 1
ATOM 656 C C . ASN A 1 83 ? 1.053 -5.878 -1.787 1.00 91.44 83 ASN A C 1
ATOM 658 O O . ASN A 1 83 ? 1.057 -5.460 -0.625 1.00 91.44 83 ASN A O 1
ATOM 662 N N . CYS A 1 84 ? 0.227 -5.401 -2.715 1.00 82.88 84 CYS A N 1
ATOM 663 C CA . CYS A 1 84 ? -0.748 -4.343 -2.477 1.00 82.88 84 CYS A CA 1
ATOM 664 C C . CYS A 1 84 ? -2.074 -4.656 -3.182 1.00 82.88 84 CYS A C 1
ATOM 666 O O . CYS A 1 84 ? -2.096 -5.088 -4.318 1.00 82.88 84 CYS A O 1
ATOM 668 N N . GLN A 1 85 ? -3.220 -4.380 -2.563 1.00 82.69 85 GLN A N 1
ATOM 669 C CA . GLN A 1 85 ? -4.509 -4.469 -3.275 1.00 82.69 85 GLN A CA 1
ATOM 670 C C . GLN A 1 85 ? -4.803 -3.207 -4.111 1.00 82.69 85 GLN A C 1
ATOM 672 O O . GLN A 1 85 ? -5.631 -3.232 -5.015 1.00 82.69 85 GLN A O 1
ATOM 677 N N . GLY A 1 86 ? -4.146 -2.089 -3.785 1.00 83.75 86 GLY A N 1
ATOM 678 C CA . GLY A 1 86 ? -4.295 -0.797 -4.452 1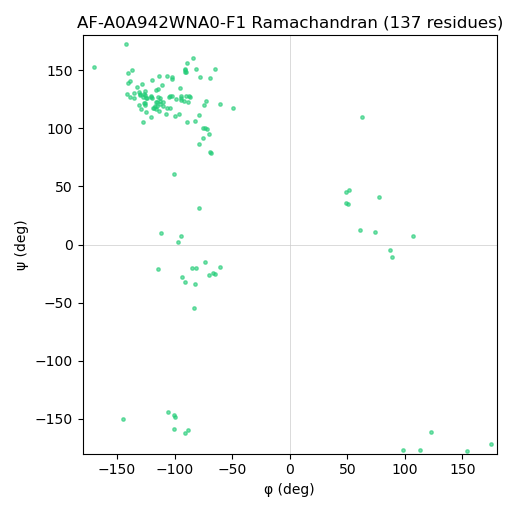.00 83.75 86 GLY A CA 1
ATOM 679 C C . GLY A 1 86 ? -3.174 -0.507 -5.447 1.00 83.75 86 GLY A C 1
ATOM 680 O O . GLY A 1 86 ? -2.494 -1.414 -5.924 1.00 83.75 86 GLY A O 1
ATOM 681 N N . SER A 1 87 ? -2.990 0.776 -5.762 1.00 88.25 87 SER A N 1
ATOM 682 C CA . SER A 1 87 ? -1.879 1.222 -6.612 1.00 88.25 87 SER A CA 1
ATOM 683 C C . SER A 1 87 ? -0.659 1.578 -5.763 1.00 88.25 87 SER A C 1
ATOM 685 O O . SER A 1 87 ? -0.810 2.047 -4.629 1.00 88.25 87 SER A O 1
ATOM 687 N N . VAL A 1 88 ? 0.540 1.408 -6.320 1.00 92.00 88 VAL A N 1
ATOM 688 C CA . VAL A 1 88 ? 1.806 1.735 -5.651 1.00 92.00 88 VAL A CA 1
ATOM 689 C C . VAL A 1 88 ? 2.704 2.622 -6.516 1.00 92.00 88 VAL A C 1
ATOM 691 O O . VAL A 1 88 ? 2.847 2.406 -7.718 1.00 92.00 88 VAL A O 1
ATOM 694 N N . GLU A 1 89 ? 3.334 3.611 -5.885 1.00 93.50 89 GLU A N 1
ATOM 695 C CA . GLU A 1 89 ? 4.441 4.402 -6.420 1.00 93.50 89 GLU A CA 1
ATOM 696 C C . GLU A 1 89 ? 5.703 4.115 -5.595 1.00 93.50 89 GLU A C 1
ATOM 698 O O . GLU A 1 89 ? 5.689 4.241 -4.372 1.00 93.50 89 GLU A O 1
ATOM 703 N N . VAL A 1 90 ? 6.802 3.746 -6.246 1.00 94.31 90 VAL A N 1
ATOM 704 C CA . VAL A 1 90 ? 8.092 3.467 -5.608 1.00 94.31 90 VAL A CA 1
ATOM 705 C C . VAL A 1 90 ? 9.124 4.463 -6.114 1.00 94.31 90 VAL A C 1
ATOM 707 O O . VAL A 1 90 ? 9.446 4.510 -7.302 1.00 94.31 90 VAL A O 1
ATOM 710 N N . ARG A 1 91 ? 9.687 5.245 -5.197 1.00 92.62 91 ARG A N 1
ATOM 711 C CA . ARG A 1 91 ? 10.784 6.184 -5.451 1.00 92.62 91 ARG A CA 1
ATOM 712 C C . ARG A 1 91 ? 12.105 5.575 -4.999 1.00 92.62 91 ARG A C 1
ATOM 714 O O . ARG A 1 91 ? 12.768 6.060 -4.085 1.00 92.62 91 ARG A O 1
ATOM 721 N N . GLY A 1 92 ? 12.441 4.454 -5.619 1.00 90.25 92 GLY A N 1
ATOM 722 C CA . GLY A 1 92 ? 13.612 3.639 -5.324 1.00 90.25 92 GLY A CA 1
ATOM 723 C C . GLY A 1 92 ? 13.593 2.357 -6.147 1.00 90.25 92 GLY A C 1
ATOM 724 O O . GLY A 1 92 ? 12.756 2.209 -7.039 1.00 90.25 92 GLY A O 1
ATOM 725 N N . ASN A 1 93 ? 14.514 1.449 -5.839 1.00 92.31 93 ASN A N 1
ATOM 726 C CA . ASN A 1 93 ? 14.668 0.181 -6.547 1.00 92.31 93 ASN A CA 1
ATOM 727 C C . ASN A 1 93 ? 13.843 -0.931 -5.894 1.00 92.31 93 ASN A C 1
ATOM 729 O O . ASN A 1 93 ? 13.705 -0.972 -4.665 1.00 92.31 93 ASN A O 1
ATOM 733 N N . VAL A 1 94 ? 13.373 -1.869 -6.713 1.00 94.81 94 VAL A N 1
ATOM 734 C CA . VAL A 1 94 ? 12.689 -3.089 -6.282 1.00 94.81 94 VAL A CA 1
ATOM 735 C C . VAL A 1 94 ? 13.520 -4.303 -6.672 1.00 94.81 94 VAL A C 1
ATOM 737 O O . VAL A 1 94 ? 13.831 -4.495 -7.839 1.00 94.81 94 VAL A O 1
ATOM 740 N N . LYS A 1 95 ? 13.898 -5.135 -5.703 1.00 91.88 95 LYS A N 1
ATOM 741 C CA . LYS A 1 95 ? 14.792 -6.278 -5.973 1.00 91.88 95 LYS A CA 1
ATOM 742 C C . LYS A 1 95 ? 14.081 -7.535 -6.469 1.00 91.88 95 LYS A C 1
ATOM 744 O O . LYS A 1 95 ? 14.730 -8.446 -6.971 1.00 91.88 95 LYS A O 1
ATOM 749 N N . ASN A 1 96 ? 12.781 -7.640 -6.229 1.00 93.94 96 ASN A N 1
ATOM 750 C CA . ASN A 1 96 ? 12.017 -8.859 -6.442 1.00 93.94 96 ASN A CA 1
ATOM 751 C C . ASN A 1 96 ? 10.601 -8.512 -6.932 1.00 93.94 96 ASN A C 1
ATOM 753 O O . ASN A 1 96 ? 10.403 -7.512 -7.616 1.00 93.94 96 ASN A O 1
ATOM 757 N N . THR A 1 97 ? 9.613 -9.346 -6.613 1.00 92.81 97 THR A N 1
ATOM 758 C CA . THR A 1 97 ? 8.261 -9.236 -7.165 1.00 92.81 97 THR A CA 1
ATOM 759 C C . THR A 1 97 ? 7.476 -8.014 -6.679 1.00 92.81 97 THR A C 1
ATOM 761 O O . THR A 1 97 ? 7.490 -7.672 -5.490 1.00 92.81 97 THR A O 1
ATOM 764 N N . ILE A 1 98 ? 6.690 -7.435 -7.585 1.00 94.44 98 ILE A N 1
ATOM 765 C CA . ILE A 1 98 ? 5.598 -6.505 -7.277 1.00 94.44 98 ILE A CA 1
ATOM 766 C C . ILE A 1 98 ? 4.280 -7.186 -7.648 1.00 94.44 98 ILE A C 1
ATOM 768 O O . ILE A 1 98 ? 4.093 -7.552 -8.797 1.00 94.44 98 ILE A O 1
ATOM 772 N N . ASP A 1 99 ? 3.380 -7.352 -6.686 1.00 94.00 99 ASP A N 1
ATOM 773 C CA . ASP A 1 99 ? 2.029 -7.896 -6.880 1.00 94.00 99 ASP A CA 1
ATOM 774 C C . ASP A 1 99 ? 1.025 -6.832 -6.422 1.00 94.00 99 ASP A C 1
ATOM 776 O O . ASP A 1 99 ? 0.998 -6.470 -5.239 1.00 94.00 99 ASP A O 1
ATOM 780 N N . CYS A 1 100 ? 0.296 -6.224 -7.360 1.00 89.62 100 CYS A N 1
ATOM 781 C CA . CYS A 1 100 ? -0.582 -5.089 -7.091 1.00 89.62 100 CYS A CA 1
ATOM 782 C C . CYS A 1 100 ? -1.960 -5.207 -7.757 1.00 89.62 100 CYS A C 1
ATOM 784 O O . CYS A 1 100 ? -2.075 -5.252 -8.971 1.00 89.62 100 CYS A O 1
ATOM 786 N N . GLY A 1 101 ? -3.050 -5.097 -6.996 1.00 88.06 101 GLY A N 1
ATOM 787 C CA . GLY A 1 101 ? -4.397 -5.036 -7.585 1.00 88.06 101 GLY A CA 1
ATOM 788 C C . GLY A 1 101 ? -4.647 -3.778 -8.439 1.00 88.06 101 GLY A C 1
ATOM 789 O O . GLY A 1 101 ? -5.485 -3.794 -9.340 1.00 88.06 101 GLY A O 1
ATOM 790 N N . GLY A 1 102 ? -3.925 -2.684 -8.169 1.00 90.44 102 GLY A N 1
ATOM 791 C CA . GLY A 1 102 ? -3.995 -1.420 -8.908 1.00 90.44 102 GLY A CA 1
ATOM 792 C C . GLY A 1 102 ? -2.872 -1.231 -9.933 1.00 90.44 102 GLY A C 1
ATOM 793 O O . GLY A 1 102 ? -2.395 -2.179 -10.544 1.00 90.44 102 GLY A O 1
ATOM 794 N N . SER A 1 103 ? -2.467 0.023 -10.153 1.00 94.31 103 SER A N 1
ATOM 795 C CA . SER A 1 103 ? -1.349 0.376 -11.046 1.00 94.31 103 SER A CA 1
ATOM 796 C C . SER A 1 103 ? -0.010 0.400 -10.304 1.00 94.31 103 SER A C 1
ATOM 798 O O . SER A 1 103 ? 0.035 0.656 -9.099 1.00 94.31 103 SER A O 1
ATOM 800 N N . VAL A 1 104 ? 1.083 0.211 -11.042 1.00 95.94 104 VAL A N 1
ATOM 801 C CA . VAL A 1 104 ? 2.461 0.269 -10.534 1.00 95.94 104 VAL A CA 1
ATOM 802 C C . VAL A 1 104 ? 3.210 1.423 -11.201 1.00 95.94 104 VAL A C 1
ATOM 804 O O . VAL A 1 104 ? 3.167 1.586 -12.421 1.00 95.94 104 VAL A O 1
ATOM 807 N N . SER A 1 105 ? 3.910 2.228 -10.401 1.00 96.25 105 SER A N 1
ATOM 808 C CA . SER A 1 105 ? 4.849 3.248 -10.873 1.00 96.25 105 SER A CA 1
ATOM 809 C C . SER A 1 105 ? 6.173 3.117 -10.130 1.00 96.25 105 SER A C 1
ATOM 811 O O . SER A 1 105 ? 6.198 3.265 -8.913 1.00 96.25 105 SER A O 1
ATOM 813 N N . VAL A 1 106 ? 7.281 2.883 -10.828 1.00 97.00 106 VAL A N 1
ATOM 814 C CA . VAL A 1 106 ? 8.614 2.763 -10.220 1.00 97.00 106 VAL A CA 1
ATOM 815 C C . VAL A 1 106 ? 9.572 3.756 -10.868 1.00 97.00 106 VAL A C 1
ATOM 817 O O . VAL A 1 106 ? 9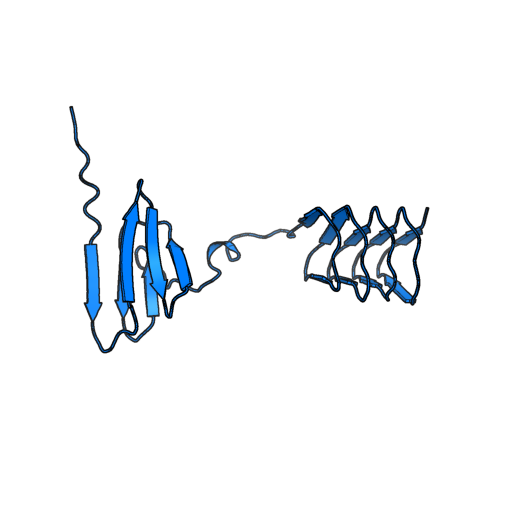.710 3.803 -12.087 1.00 97.00 106 VAL A O 1
ATOM 820 N N . VAL A 1 107 ? 10.228 4.576 -10.048 1.00 96.69 107 VAL A N 1
ATOM 821 C CA . VAL A 1 107 ? 11.245 5.531 -10.513 1.00 96.69 107 VAL A CA 1
ATOM 822 C C . VAL A 1 107 ? 12.611 4.858 -10.691 1.00 96.69 107 VAL A C 1
ATOM 824 O O . VAL A 1 107 ? 13.366 5.255 -11.571 1.00 96.69 107 VAL A O 1
ATOM 827 N N . GLY A 1 108 ? 12.937 3.875 -9.848 1.00 95.12 108 GLY A N 1
ATOM 828 C CA . GLY A 1 108 ? 14.195 3.129 -9.905 1.00 95.12 108 GLY A CA 1
ATOM 829 C C . GLY A 1 108 ? 14.132 1.865 -10.763 1.00 95.12 108 GLY A C 1
ATOM 830 O O . GLY A 1 108 ? 13.228 1.692 -11.581 1.00 95.12 108 GLY A O 1
ATOM 831 N N . ASP A 1 109 ? 15.112 0.988 -10.548 1.00 96.81 109 ASP A N 1
ATOM 832 C CA . ASP A 1 109 ? 15.222 -0.309 -11.224 1.00 96.81 109 ASP A CA 1
ATOM 833 C C . ASP A 1 109 ? 14.321 -1.368 -10.577 1.00 96.81 109 ASP A C 1
ATOM 835 O O . ASP A 1 109 ? 14.076 -1.332 -9.366 1.00 96.81 109 ASP A O 1
ATOM 839 N N . VAL A 1 110 ? 13.863 -2.332 -11.374 1.00 96.88 110 VAL A N 1
ATOM 840 C CA . VAL A 1 110 ? 13.100 -3.498 -10.921 1.00 96.88 110 VAL A CA 1
ATOM 841 C C . VAL A 1 110 ? 13.791 -4.782 -11.377 1.00 96.88 110 VAL A C 1
ATOM 843 O O . VAL A 1 110 ? 13.824 -5.078 -12.566 1.00 96.88 110 VAL A O 1
ATOM 846 N N . ASP A 1 111 ? 14.297 -5.574 -10.436 1.00 95.69 111 ASP A N 1
ATOM 847 C CA . ASP A 1 111 ? 15.027 -6.821 -10.718 1.00 95.69 111 ASP A CA 1
ATOM 848 C C . ASP A 1 111 ? 14.137 -8.087 -10.688 1.00 95.69 111 ASP A C 1
ATOM 850 O O . ASP A 1 111 ? 14.649 -9.208 -10.747 1.00 95.69 111 ASP A O 1
ATOM 854 N N . GLY A 1 112 ? 12.811 -7.944 -10.562 1.00 93.69 112 GLY A N 1
ATOM 855 C CA . GLY A 1 112 ? 11.875 -9.071 -10.498 1.00 93.69 112 GLY A CA 1
ATOM 856 C C . GLY A 1 112 ? 10.548 -8.837 -11.218 1.00 93.69 112 GLY A C 1
ATOM 857 O O . GLY A 1 112 ? 10.240 -7.737 -11.660 1.00 93.69 112 GLY A O 1
ATOM 858 N N . SER A 1 113 ? 9.738 -9.896 -11.319 1.00 97.06 113 SER A N 1
ATOM 859 C CA . SER A 1 113 ? 8.472 -9.846 -12.058 1.00 97.06 113 SER A CA 1
ATOM 860 C C . SER A 1 113 ? 7.437 -8.901 -11.438 1.00 97.06 113 SER A C 1
ATOM 862 O O . SER A 1 113 ? 7.377 -8.725 -10.219 1.00 97.06 113 SER A O 1
ATOM 864 N N . ILE A 1 114 ? 6.564 -8.349 -12.274 1.00 97.06 114 ILE A N 1
ATOM 865 C CA . ILE A 1 114 ? 5.464 -7.473 -11.866 1.00 97.06 114 ILE A CA 1
ATOM 866 C C . ILE A 1 114 ? 4.142 -8.092 -12.313 1.00 97.06 114 ILE A C 1
ATOM 868 O O . ILE A 1 114 ? 3.975 -8.381 -13.491 1.00 97.06 114 ILE A O 1
ATOM 872 N N . ASP A 1 115 ? 3.205 -8.239 -11.384 1.00 97.19 115 ASP A N 1
ATOM 873 C CA . ASP A 1 115 ? 1.798 -8.533 -11.646 1.00 97.19 115 ASP A CA 1
ATOM 874 C C . ASP A 1 115 ? 0.975 -7.328 -11.183 1.00 97.19 115 ASP A C 1
ATOM 876 O O . ASP A 1 115 ? 1.052 -6.919 -10.016 1.00 97.19 115 ASP A O 1
ATOM 880 N N . CYS A 1 116 ? 0.247 -6.696 -12.106 1.00 94.88 116 CYS A N 1
ATOM 881 C CA . CYS A 1 116 ? -0.641 -5.604 -11.753 1.00 94.88 116 CYS A CA 1
ATOM 882 C C . CYS A 1 116 ? -1.978 -5.589 -12.502 1.00 94.88 116 CYS A C 1
ATOM 884 O O . CYS A 1 116 ? -2.056 -5.759 -13.716 1.00 94.88 116 CYS A O 1
ATOM 886 N N . GLY A 1 117 ? -3.063 -5.287 -11.785 1.00 95.19 117 GLY A N 1
ATOM 887 C CA . GLY A 1 117 ? -4.388 -5.154 -12.402 1.00 95.19 117 GLY A CA 1
ATOM 888 C C . GLY A 1 117 ? -4.526 -3.914 -13.299 1.00 95.19 117 GLY A C 1
ATOM 889 O O . GLY A 1 117 ? -5.353 -3.890 -14.211 1.00 95.19 117 GLY A O 1
ATOM 890 N N . GLY A 1 118 ? -3.734 -2.871 -13.033 1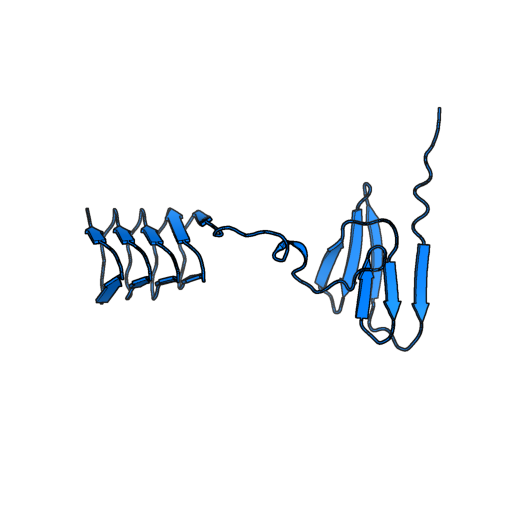.00 94.69 118 GLY A N 1
ATOM 891 C CA . GLY A 1 118 ? -3.727 -1.605 -13.764 1.00 94.69 118 GLY A CA 1
ATOM 892 C C . GLY A 1 118 ? -2.595 -1.482 -14.786 1.00 94.69 118 GLY A C 1
ATOM 893 O O . GLY A 1 118 ? -2.191 -2.447 -15.427 1.00 94.69 118 GLY A O 1
ATOM 894 N N . SER A 1 119 ? -2.095 -0.257 -14.961 1.00 96.44 119 SER A N 1
ATOM 895 C CA . SER A 1 119 ? -0.941 0.018 -15.827 1.00 96.44 119 SER A CA 1
ATOM 896 C C . SER A 1 119 ? 0.367 -0.064 -15.040 1.00 96.44 119 SER A C 1
ATOM 898 O O . SER A 1 119 ? 0.405 0.283 -13.858 1.00 96.44 119 SER A O 1
ATOM 900 N N . CYS A 1 120 ? 1.450 -0.433 -15.719 1.00 97.12 120 CYS A N 1
ATOM 901 C CA . CYS A 1 120 ? 2.800 -0.462 -15.168 1.00 97.12 120 CYS A CA 1
ATOM 902 C C . CYS A 1 120 ? 3.669 0.611 -15.838 1.00 97.12 120 CYS A C 1
ATOM 904 O O . CYS A 1 120 ? 3.759 0.667 -17.066 1.00 97.12 120 CYS A O 1
ATOM 906 N N . ASN A 1 121 ? 4.297 1.478 -15.043 1.00 97.75 121 ASN A N 1
ATOM 907 C CA . ASN A 1 121 ? 5.223 2.506 -15.518 1.00 97.75 121 ASN A CA 1
ATOM 908 C C . ASN A 1 121 ? 6.554 2.398 -14.769 1.00 97.75 121 ASN A C 1
ATOM 910 O O . ASN A 1 121 ? 6.580 2.527 -13.547 1.00 97.75 121 ASN A O 1
ATOM 914 N N . ILE A 1 122 ? 7.656 2.212 -15.489 1.00 97.44 122 ILE A N 1
ATOM 915 C CA . ILE A 1 122 ? 9.003 2.097 -14.921 1.00 97.44 122 ILE A CA 1
ATOM 916 C C . ILE A 1 122 ? 9.900 3.135 -15.599 1.00 97.44 122 ILE A C 1
ATOM 918 O O . ILE A 1 122 ? 9.913 3.246 -16.824 1.00 97.44 122 ILE A O 1
ATOM 922 N N . VAL A 1 123 ? 10.600 3.941 -14.801 1.00 97.56 123 VAL A N 1
ATOM 923 C CA . VAL A 1 123 ? 11.576 4.933 -15.289 1.00 97.56 123 VAL A CA 1
ATOM 924 C C . VAL A 1 123 ? 12.995 4.366 -15.313 1.00 97.56 123 VAL A C 1
ATOM 926 O O . VAL A 1 123 ? 13.812 4.837 -16.095 1.00 97.56 123 VAL A O 1
ATOM 929 N N . GLY A 1 124 ? 13.301 3.400 -14.444 1.00 94.25 124 GLY A N 1
ATOM 930 C CA . GLY A 1 124 ? 14.551 2.650 -14.490 1.00 94.25 124 GLY A CA 1
ATOM 931 C C . GLY A 1 124 ? 14.467 1.420 -15.392 1.00 94.25 124 GLY A C 1
ATOM 932 O O . GLY A 1 124 ? 13.604 1.293 -16.262 1.00 94.25 124 GLY A O 1
ATOM 933 N N . THR A 1 125 ? 15.376 0.482 -15.160 1.00 96.19 125 THR A N 1
ATOM 934 C CA . THR A 1 125 ? 15.415 -0.795 -15.879 1.00 96.19 125 THR A CA 1
ATOM 935 C C . THR A 1 125 ? 14.466 -1.829 -15.273 1.00 96.19 125 THR A C 1
ATOM 937 O O . THR A 1 125 ? 14.036 -1.707 -14.127 1.00 96.19 125 THR A O 1
ATOM 940 N N . HIS A 1 126 ? 14.127 -2.858 -16.054 1.00 96.62 126 HIS A N 1
ATOM 941 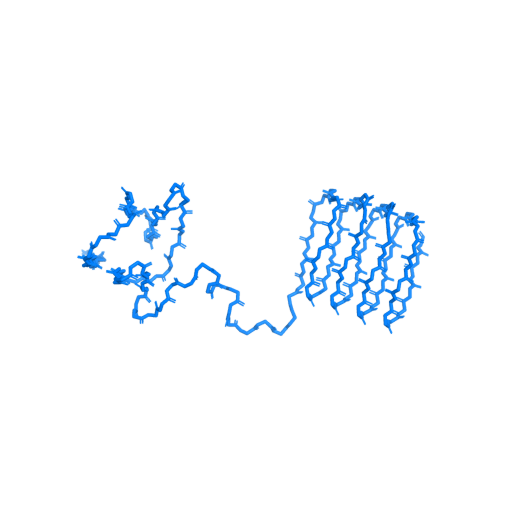C CA . HIS A 1 126 ? 13.314 -3.983 -15.601 1.00 96.62 126 HIS A CA 1
ATOM 942 C C . HIS A 1 126 ? 13.926 -5.322 -16.019 1.00 96.62 126 HIS A C 1
ATOM 944 O O . HIS A 1 126 ? 14.299 -5.505 -17.183 1.00 96.62 126 HIS A O 1
ATOM 950 N N . ILE A 1 127 ? 13.954 -6.272 -15.087 1.00 95.00 127 ILE A N 1
ATOM 951 C CA . ILE A 1 127 ? 14.349 -7.664 -15.285 1.00 95.00 127 ILE A CA 1
ATOM 952 C C . ILE A 1 127 ? 13.234 -8.567 -14.746 1.00 95.00 127 ILE A C 1
ATOM 954 O O . ILE A 1 127 ? 12.844 -8.454 -13.591 1.00 95.00 127 ILE A O 1
ATOM 958 N N . GLY A 1 128 ? 12.755 -9.498 -15.573 1.00 94.69 128 GLY A N 1
ATOM 959 C CA . GLY A 1 128 ? 11.670 -10.424 -15.234 1.00 94.69 128 GLY A CA 1
ATOM 960 C C . GLY A 1 128 ? 10.504 -10.319 -16.211 1.00 94.69 128 GLY A C 1
ATOM 961 O O . GLY A 1 128 ? 10.654 -9.771 -17.307 1.00 94.69 128 GLY A O 1
ATOM 962 N N . ASP A 1 129 ? 9.342 -10.811 -15.790 1.00 97.25 129 ASP A N 1
ATOM 963 C CA . ASP A 1 129 ? 8.101 -10.758 -16.569 1.00 97.25 129 ASP A CA 1
ATOM 964 C C . ASP A 1 129 ? 7.174 -9.652 -16.046 1.00 97.25 129 ASP A C 1
ATOM 966 O O . ASP A 1 129 ? 7.103 -9.430 -14.839 1.00 97.25 129 ASP A O 1
ATOM 970 N N . ILE A 1 130 ? 6.440 -8.983 -16.939 1.00 97.31 130 ILE A N 1
ATOM 971 C CA . ILE A 1 130 ? 5.379 -8.034 -16.565 1.00 97.31 130 ILE A CA 1
ATOM 972 C C . ILE A 1 130 ? 4.045 -8.580 -17.061 1.00 97.31 130 ILE A C 1
ATOM 974 O O . ILE A 1 130 ? 3.838 -8.683 -18.271 1.00 97.31 130 ILE A O 1
ATOM 978 N N . ASP A 1 131 ? 3.143 -8.870 -16.129 1.00 97.12 131 ASP A N 1
ATOM 979 C CA . ASP A 1 131 ? 1.720 -9.072 -16.382 1.00 97.12 131 ASP A CA 1
ATOM 980 C C . ASP A 1 131 ? 0.962 -7.824 -15.912 1.00 97.12 131 ASP A C 1
ATOM 982 O O . ASP A 1 131 ? 1.034 -7.422 -14.750 1.00 97.12 131 ASP A O 1
ATOM 986 N N . ALA A 1 132 ? 0.308 -7.140 -16.847 1.00 96.75 132 ALA A N 1
ATOM 987 C CA . ALA A 1 132 ? -0.429 -5.918 -16.571 1.00 96.75 132 ALA A CA 1
ATOM 988 C C . ALA A 1 132 ? -1.781 -5.957 -17.278 1.00 96.75 132 ALA A C 1
ATOM 990 O O . ALA A 1 132 ? -1.850 -6.167 -18.490 1.00 96.75 132 ALA A O 1
ATOM 991 N N . GLY A 1 133 ? -2.856 -5.672 -16.543 1.00 97.06 133 GLY A N 1
ATOM 992 C CA . GLY A 1 133 ? -4.186 -5.519 -17.139 1.00 97.06 133 GLY A CA 1
ATOM 993 C C . GLY A 1 133 ? -4.300 -4.289 -18.052 1.00 97.06 133 GLY A C 1
ATOM 994 O O . GLY A 1 133 ? -5.156 -4.241 -18.937 1.00 97.06 133 GLY A O 1
ATOM 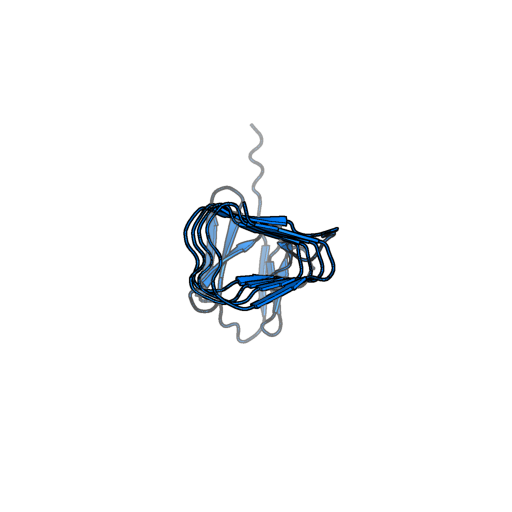995 N N . GLY A 1 134 ? -3.447 -3.284 -17.830 1.00 96.62 134 GLY A N 1
ATOM 996 C CA . GLY A 1 134 ? -3.370 -2.040 -18.588 1.00 96.62 134 GLY A CA 1
ATOM 997 C C . GLY A 1 134 ? -2.168 -1.963 -19.533 1.00 96.62 134 GLY A C 1
ATOM 998 O O . GLY A 1 134 ? -1.763 -2.928 -20.172 1.00 96.62 134 GLY A O 1
ATOM 999 N N . SER A 1 135 ? -1.611 -0.759 -19.672 1.00 97.31 135 SER A N 1
ATOM 1000 C CA . SER A 1 135 ? -0.434 -0.521 -20.518 1.00 97.31 135 SER A CA 1
ATOM 1001 C C . SER A 1 135 ? 0.863 -0.695 -19.735 1.00 97.31 135 SER A C 1
ATOM 1003 O O . SER A 1 135 ? 0.922 -0.354 -18.553 1.00 97.31 135 SER A O 1
ATOM 1005 N N . VAL A 1 136 ? 1.916 -1.142 -20.419 1.00 97.69 136 VAL A N 1
ATOM 1006 C CA . VAL A 1 136 ? 3.278 -1.230 -19.878 1.00 97.69 136 VAL A CA 1
ATOM 1007 C C . VAL A 1 136 ? 4.153 -0.183 -20.560 1.00 97.69 136 VAL A C 1
ATOM 1009 O O . VAL A 1 136 ? 4.277 -0.184 -21.783 1.00 97.69 136 VAL A O 1
ATOM 1012 N N . ASN A 1 137 ? 4.759 0.708 -19.774 1.00 97.25 137 ASN A N 1
ATOM 1013 C CA . ASN A 1 137 ? 5.721 1.701 -20.250 1.00 97.25 137 ASN A CA 1
ATOM 1014 C C . ASN A 1 137 ? 7.025 1.593 -19.456 1.00 97.25 137 ASN A C 1
ATOM 1016 O O . ASN A 1 137 ? 7.021 1.780 -18.242 1.00 97.25 137 ASN A O 1
ATOM 1020 N N . ILE A 1 138 ? 8.135 1.362 -20.154 1.00 95.06 138 ILE A N 1
ATOM 1021 C CA . ILE A 1 138 ? 9.493 1.375 -19.595 1.00 95.06 138 ILE A CA 1
ATOM 1022 C C . ILE A 1 138 ? 10.268 2.454 -20.356 1.00 95.06 138 ILE A C 1
ATOM 1024 O O . ILE A 1 138 ? 10.204 2.475 -21.589 1.00 95.06 138 ILE A O 1
ATOM 1028 N N . LYS A 1 139 ? 10.904 3.388 -19.643 1.00 84.44 139 LYS A N 1
ATOM 1029 C CA . LYS A 1 139 ? 11.595 4.549 -20.229 1.00 84.44 139 LYS A CA 1
ATOM 1030 C C . LYS A 1 139 ? 13.105 4.475 -20.098 1.00 84.44 139 LYS A C 1
ATOM 1032 O O . LYS A 1 139 ? 13.577 3.915 -19.095 1.00 84.44 139 LYS A O 1
#

Radius of gyration: 21.68 Å; Cα contacts (8 Å, |Δi|>4): 315; chains: 1; bounding box: 34×42×54 Å

pLDDT: mean 76.03, std 18.98, range [22.55, 97.75]